Protein AF-A0A4R5A264-F1 (afdb_monomer_lite)

Structure (mmCIF, N/CA/C/O backbone):
data_AF-A0A4R5A264-F1
#
_entry.id   AF-A0A4R5A264-F1
#
loop_
_atom_site.group_PDB
_atom_site.id
_atom_site.type_symbol
_atom_site.label_atom_id
_atom_site.label_alt_id
_atom_site.label_comp_id
_atom_site.label_asym_id
_atom_site.label_entity_id
_atom_site.label_seq_id
_atom_site.pdbx_PDB_ins_code
_atom_site.Cartn_x
_atom_site.Cartn_y
_atom_site.Cartn_z
_atom_site.occupancy
_atom_site.B_iso_or_equiv
_atom_site.auth_seq_id
_atom_site.auth_comp_id
_atom_site.auth_asym_id
_atom_site.auth_atom_id
_atom_site.pdbx_PDB_model_num
ATOM 1 N N . MET A 1 1 ? 12.450 -51.273 -33.163 1.00 40.06 1 MET A N 1
ATOM 2 C CA . MET A 1 1 ? 13.375 -50.314 -32.529 1.00 40.06 1 MET A CA 1
ATOM 3 C C . MET A 1 1 ? 13.774 -49.325 -33.614 1.00 40.06 1 MET A C 1
ATOM 5 O O . MET A 1 1 ? 14.626 -49.646 -34.424 1.00 40.06 1 MET A O 1
ATOM 9 N N . THR A 1 2 ? 13.048 -48.215 -33.736 1.00 40.81 2 THR A N 1
ATOM 10 C CA . THR A 1 2 ? 13.236 -47.205 -34.793 1.00 40.81 2 THR A CA 1
ATOM 11 C C . THR A 1 2 ? 13.143 -45.834 -34.142 1.00 40.81 2 THR A C 1
ATOM 13 O O . THR A 1 2 ? 12.200 -45.564 -33.400 1.00 40.81 2 THR A O 1
ATOM 16 N N . GLU A 1 3 ? 14.194 -45.050 -34.353 1.00 51.19 3 GLU A N 1
ATOM 17 C CA . GLU A 1 3 ? 14.582 -43.845 -33.624 1.00 51.19 3 GLU A CA 1
ATOM 18 C C . GLU A 1 3 ? 13.516 -42.742 -33.622 1.00 51.19 3 GLU A C 1
ATOM 20 O O . GLU A 1 3 ? 12.856 -42.467 -34.626 1.00 51.19 3 GLU A O 1
ATOM 25 N N . GLY A 1 4 ? 13.386 -42.082 -32.468 1.00 53.06 4 GLY A N 1
ATOM 26 C CA . GLY A 1 4 ? 12.556 -40.901 -32.284 1.00 53.06 4 GLY A CA 1
ATOM 27 C C . GLY A 1 4 ? 13.057 -39.750 -33.150 1.00 53.06 4 GLY A C 1
ATOM 28 O O . GLY A 1 4 ? 14.142 -39.212 -32.940 1.00 53.06 4 GLY A O 1
ATOM 29 N N . ARG A 1 5 ? 12.247 -39.355 -34.132 1.00 52.69 5 ARG A N 1
ATOM 30 C CA . ARG A 1 5 ? 12.447 -38.134 -34.909 1.00 52.69 5 ARG A CA 1
ATOM 31 C C . ARG A 1 5 ? 12.268 -36.944 -33.964 1.00 52.69 5 ARG A C 1
ATOM 33 O O . ARG A 1 5 ? 11.139 -36.566 -33.676 1.00 52.69 5 ARG A O 1
ATOM 40 N N . SER A 1 6 ? 13.367 -36.354 -33.497 1.00 59.47 6 SER A N 1
ATOM 41 C CA . SER A 1 6 ? 13.333 -35.066 -32.799 1.00 59.47 6 SER A CA 1
ATOM 42 C C . SER A 1 6 ? 12.633 -34.034 -33.680 1.00 59.47 6 SER A C 1
ATOM 44 O O . SER A 1 6 ? 13.160 -33.636 -34.725 1.00 59.47 6 SER A O 1
ATOM 46 N N . GLU A 1 7 ? 11.435 -33.612 -33.274 1.00 61.28 7 GLU A N 1
ATOM 47 C CA . GLU A 1 7 ? 10.757 -32.456 -33.845 1.00 61.28 7 GLU A CA 1
ATOM 48 C C . GLU A 1 7 ? 11.680 -31.249 -33.685 1.00 61.28 7 GLU A C 1
ATOM 50 O O . GLU A 1 7 ? 11.947 -30.771 -32.581 1.00 61.28 7 GLU A O 1
ATOM 55 N N . ARG A 1 8 ? 12.249 -30.779 -34.799 1.00 63.00 8 ARG A N 1
ATOM 56 C CA . ARG A 1 8 ? 13.066 -29.568 -34.789 1.00 63.00 8 ARG A CA 1
ATOM 57 C C . ARG A 1 8 ? 12.155 -28.412 -34.401 1.00 63.00 8 ARG A C 1
ATOM 59 O O . ARG A 1 8 ? 11.286 -28.029 -35.181 1.00 63.00 8 ARG A O 1
ATOM 66 N N . HIS A 1 9 ? 12.378 -27.863 -33.210 1.00 57.75 9 HIS A N 1
ATOM 67 C CA . HIS A 1 9 ? 11.708 -26.657 -32.742 1.00 57.75 9 HIS A CA 1
ATOM 68 C C . HIS A 1 9 ? 11.855 -25.564 -33.808 1.00 57.75 9 HIS A C 1
ATOM 70 O O . HIS A 1 9 ? 12.969 -25.187 -34.189 1.00 57.75 9 HIS A O 1
ATOM 76 N N . ARG A 1 10 ? 10.728 -25.104 -34.356 1.00 69.31 10 ARG A N 1
ATOM 77 C CA . ARG A 1 10 ? 10.711 -24.095 -35.416 1.00 69.31 10 ARG A CA 1
ATOM 78 C C . ARG A 1 10 ? 11.166 -22.773 -34.806 1.00 69.31 10 ARG A C 1
ATOM 80 O O . ARG A 1 10 ? 10.533 -22.280 -33.879 1.00 69.31 10 ARG A O 1
ATOM 87 N N . ARG A 1 11 ? 12.264 -22.202 -35.307 1.00 67.88 11 ARG A N 1
ATOM 88 C CA . ARG A 1 11 ? 12.691 -20.868 -34.871 1.00 67.88 11 ARG A CA 1
ATOM 89 C C . ARG A 1 11 ? 11.711 -19.821 -35.419 1.00 67.88 11 ARG A C 1
ATOM 91 O O . ARG A 1 11 ? 11.410 -19.873 -36.617 1.00 67.88 11 ARG A O 1
ATOM 98 N N . PRO A 1 12 ? 11.203 -18.902 -34.581 1.00 78.06 12 PRO A N 1
ATOM 99 C CA . PRO A 1 12 ? 10.365 -17.811 -35.055 1.00 78.06 12 PRO A CA 1
ATOM 100 C C . PRO A 1 12 ? 11.155 -16.946 -36.046 1.00 78.06 12 PRO A C 1
ATOM 102 O O . PRO A 1 12 ? 12.334 -16.664 -35.836 1.00 78.06 12 PRO A O 1
ATOM 105 N N . HIS A 1 13 ? 10.509 -16.578 -37.151 1.00 75.69 13 HIS A N 1
ATOM 106 C CA . HIS A 1 13 ? 11.042 -15.673 -38.165 1.00 75.69 13 HIS A CA 1
ATOM 107 C C . HIS A 1 13 ? 10.228 -14.383 -38.128 1.00 75.69 13 HIS A C 1
ATOM 109 O O . HIS A 1 13 ? 8.998 -14.423 -38.111 1.00 75.69 13 HIS A O 1
ATOM 115 N N . LEU A 1 14 ? 10.921 -13.247 -38.089 1.00 66.56 14 LEU A N 1
ATOM 116 C CA . LEU A 1 14 ? 10.284 -11.938 -38.120 1.00 66.56 14 LEU A CA 1
ATOM 117 C C . LEU A 1 14 ? 9.686 -11.718 -39.517 1.00 66.56 14 LEU A C 1
ATOM 119 O O . LEU A 1 14 ? 10.391 -11.857 -40.520 1.00 66.56 14 LEU A O 1
ATOM 123 N N . ARG A 1 15 ? 8.386 -11.422 -39.593 1.00 73.44 15 ARG A N 1
ATOM 124 C CA . ARG A 1 15 ? 7.726 -11.090 -40.859 1.00 73.44 15 ARG A CA 1
ATOM 125 C C . ARG A 1 15 ? 8.078 -9.652 -41.269 1.00 73.44 15 ARG A C 1
ATOM 127 O O . ARG A 1 15 ? 7.961 -8.760 -40.434 1.00 73.44 15 ARG A O 1
ATOM 134 N N . PRO A 1 16 ? 8.480 -9.410 -42.529 1.00 72.75 16 PRO A N 1
ATOM 135 C CA . PRO A 1 16 ? 8.908 -8.089 -42.996 1.00 72.75 16 PRO A CA 1
ATOM 136 C C . PRO A 1 16 ? 7.762 -7.070 -43.103 1.00 72.75 16 PRO A C 1
ATOM 138 O O . PRO A 1 16 ? 8.021 -5.878 -43.200 1.00 72.75 16 PRO A O 1
ATOM 141 N N . ASP A 1 17 ? 6.510 -7.526 -43.089 1.00 78.62 17 ASP A N 1
ATOM 142 C CA . ASP A 1 17 ? 5.298 -6.705 -43.145 1.00 78.62 17 ASP A CA 1
ATOM 143 C C . ASP A 1 17 ? 4.663 -6.465 -41.766 1.00 78.62 17 ASP A C 1
ATOM 145 O O . ASP A 1 17 ? 3.516 -6.026 -41.682 1.00 78.62 17 ASP A O 1
ATOM 149 N N . MET A 1 18 ? 5.381 -6.767 -40.678 1.00 72.56 18 MET A N 1
ATOM 150 C CA . MET A 1 18 ? 4.868 -6.517 -39.336 1.00 72.56 18 MET A CA 1
ATOM 151 C C . MET A 1 18 ? 4.878 -5.006 -39.046 1.00 72.56 18 MET A C 1
ATOM 153 O O . MET A 1 18 ? 5.938 -4.388 -39.162 1.00 72.56 18 MET A O 1
ATOM 157 N N . PRO A 1 19 ? 3.738 -4.393 -38.672 1.00 76.69 19 PRO A N 1
ATOM 158 C CA . PRO A 1 19 ? 3.721 -3.005 -38.229 1.00 76.69 19 PRO A CA 1
ATOM 159 C C . PRO A 1 19 ? 4.608 -2.829 -36.994 1.00 76.69 19 PRO A C 1
ATOM 161 O O . PRO A 1 19 ? 4.686 -3.729 -36.153 1.00 76.69 19 PRO A O 1
ATOM 164 N N . ASP A 1 20 ? 5.248 -1.663 -36.887 1.00 73.56 20 ASP A N 1
ATOM 165 C CA . ASP A 1 20 ? 6.019 -1.270 -35.709 1.00 73.56 20 ASP A CA 1
ATOM 166 C C . ASP A 1 20 ? 5.048 -1.060 -34.540 1.00 73.56 20 ASP A C 1
ATOM 168 O O . ASP A 1 20 ? 4.430 -0.008 -34.369 1.00 73.56 20 ASP A O 1
ATOM 172 N N . LEU A 1 21 ? 4.797 -2.141 -33.807 1.00 74.25 21 LEU A N 1
ATOM 173 C CA . LEU A 1 21 ? 4.006 -2.118 -32.591 1.00 74.25 21 LEU A CA 1
ATOM 174 C C . LEU A 1 21 ? 4.910 -1.576 -31.491 1.00 74.25 21 LEU A C 1
ATOM 176 O O . LEU A 1 21 ? 5.897 -2.220 -31.138 1.00 74.25 21 LEU A O 1
ATOM 180 N N . LEU A 1 22 ? 4.546 -0.417 -30.935 1.00 75.56 22 LEU A N 1
ATOM 181 C CA . LEU A 1 22 ? 5.104 0.054 -29.670 1.00 75.56 22 LEU A CA 1
ATOM 182 C C . LEU A 1 22 ? 4.988 -1.081 -28.650 1.00 75.56 22 LEU A C 1
ATOM 184 O O . LEU A 1 22 ? 3.888 -1.471 -28.254 1.00 75.56 22 LEU A O 1
ATOM 188 N N . GLY A 1 23 ? 6.140 -1.652 -28.304 1.00 73.19 23 GLY A N 1
ATOM 189 C CA . GLY A 1 23 ? 6.238 -2.697 -27.304 1.00 73.19 23 GLY A CA 1
ATOM 190 C C . GLY A 1 23 ? 5.850 -2.169 -25.929 1.00 73.19 23 GLY A C 1
ATOM 191 O O . GLY A 1 23 ? 5.908 -0.970 -25.653 1.00 73.19 23 GLY A O 1
ATOM 192 N N . ASP A 1 24 ? 5.463 -3.092 -25.061 1.00 79.12 24 ASP A N 1
ATOM 193 C CA . ASP A 1 24 ? 5.317 -2.815 -23.638 1.00 79.12 24 ASP A CA 1
ATOM 194 C C . ASP A 1 24 ? 6.681 -2.358 -23.059 1.00 79.12 24 ASP A C 1
ATOM 196 O O . ASP A 1 24 ? 7.717 -2.821 -23.552 1.00 79.12 24 ASP A O 1
ATOM 200 N N . PRO A 1 25 ? 6.723 -1.462 -22.050 1.00 79.38 25 PRO A N 1
ATOM 201 C CA . PRO A 1 25 ? 7.956 -1.121 -21.346 1.00 79.38 25 PRO A CA 1
ATOM 202 C C . PRO A 1 25 ? 8.714 -2.373 -20.908 1.00 79.38 25 PRO A C 1
ATOM 204 O O . PRO A 1 25 ? 8.088 -3.366 -20.523 1.00 79.38 25 PRO A O 1
ATOM 207 N N . ASP A 1 26 ? 10.047 -2.301 -20.913 1.00 87.38 26 ASP A N 1
ATOM 208 C CA . ASP A 1 26 ? 10.889 -3.393 -20.429 1.00 87.38 26 ASP A CA 1
ATOM 209 C C . ASP A 1 26 ? 10.431 -3.804 -19.011 1.00 87.38 26 ASP A C 1
ATOM 211 O O . ASP A 1 26 ? 10.342 -2.953 -18.115 1.00 87.38 26 ASP A O 1
ATOM 215 N N . PRO A 1 27 ? 10.117 -5.092 -18.772 1.00 87.06 27 PRO A N 1
ATOM 216 C CA . PRO A 1 27 ? 9.799 -5.586 -17.439 1.00 87.06 27 PRO A CA 1
ATOM 217 C C . PRO A 1 27 ? 10.845 -5.202 -16.384 1.00 87.06 27 PRO A C 1
ATOM 219 O O . PRO A 1 27 ? 10.479 -4.928 -15.240 1.00 87.06 27 PRO A O 1
ATOM 222 N N . ALA A 1 28 ? 12.128 -5.130 -16.757 1.00 89.62 28 ALA A N 1
ATOM 223 C CA . ALA A 1 28 ? 13.196 -4.701 -15.862 1.00 89.62 28 ALA A CA 1
ATOM 224 C C . ALA A 1 28 ? 13.035 -3.234 -15.430 1.00 89.62 28 ALA A C 1
ATOM 226 O O . ALA A 1 28 ? 13.175 -2.928 -14.243 1.00 89.62 28 ALA A O 1
ATOM 227 N N . ASP A 1 29 ? 12.668 -2.347 -16.358 1.00 91.19 29 ASP A N 1
ATOM 228 C CA . ASP A 1 29 ? 12.422 -0.930 -16.070 1.00 91.19 29 ASP A CA 1
ATOM 229 C C . ASP A 1 29 ? 11.209 -0.756 -15.152 1.00 91.19 29 ASP A C 1
ATOM 231 O O . ASP A 1 29 ? 11.246 0.030 -14.201 1.00 91.19 29 ASP A O 1
ATOM 235 N N . ARG A 1 30 ? 10.147 -1.540 -15.376 1.00 90.31 30 ARG A N 1
ATOM 236 C CA . ARG A 1 30 ? 8.958 -1.552 -14.507 1.00 90.31 30 ARG A CA 1
ATOM 237 C C . ARG A 1 30 ? 9.303 -1.974 -13.085 1.00 90.31 30 ARG A C 1
ATOM 239 O O . ARG A 1 30 ? 8.910 -1.303 -12.130 1.00 90.31 30 ARG A O 1
ATOM 246 N N . THR A 1 31 ? 10.071 -3.052 -12.930 1.00 91.94 31 THR A N 1
ATOM 247 C CA . THR A 1 31 ? 10.546 -3.495 -11.615 1.00 91.94 31 THR A CA 1
ATOM 248 C C . THR A 1 31 ? 11.423 -2.425 -10.961 1.00 91.94 31 THR A C 1
ATOM 250 O O . THR A 1 31 ? 11.198 -2.077 -9.801 1.00 91.94 31 THR A O 1
ATOM 253 N N . ALA A 1 32 ? 12.376 -1.840 -11.690 1.00 93.94 32 ALA A N 1
ATOM 254 C CA . ALA A 1 32 ? 13.234 -0.783 -11.161 1.00 93.94 32 ALA A CA 1
ATOM 255 C C . ALA A 1 32 ? 12.421 0.431 -10.677 1.00 93.94 32 ALA A C 1
ATOM 257 O O . ALA A 1 32 ? 12.650 0.926 -9.570 1.00 93.94 32 ALA A O 1
ATOM 258 N N . ALA A 1 33 ? 11.423 0.862 -11.453 1.00 94.25 33 ALA A N 1
ATOM 259 C CA . ALA A 1 33 ? 10.520 1.946 -11.082 1.00 94.25 33 ALA A CA 1
ATOM 260 C C . ALA A 1 33 ? 9.695 1.613 -9.826 1.00 94.25 33 ALA A C 1
ATOM 262 O O . ALA A 1 33 ? 9.601 2.442 -8.915 1.00 94.25 33 ALA A O 1
ATOM 263 N N . ALA A 1 34 ? 9.148 0.399 -9.723 1.00 94.75 34 ALA A N 1
ATOM 264 C CA . ALA A 1 34 ? 8.401 -0.049 -8.547 1.00 94.75 34 ALA A CA 1
ATOM 265 C C . ALA A 1 34 ? 9.260 0.002 -7.272 1.00 94.75 34 ALA A C 1
ATOM 267 O O . ALA A 1 34 ? 8.846 0.549 -6.248 1.00 94.75 34 ALA A O 1
ATOM 268 N N . HIS A 1 35 ? 10.496 -0.496 -7.342 1.00 96.25 35 HIS A N 1
ATOM 269 C CA . HIS A 1 35 ? 11.424 -0.463 -6.214 1.00 96.25 35 HIS A CA 1
ATOM 270 C C . HIS A 1 35 ? 11.863 0.960 -5.850 1.00 96.25 35 HIS A C 1
ATOM 272 O O . HIS A 1 35 ? 11.871 1.311 -4.668 1.00 96.25 35 HIS A O 1
ATOM 278 N N . ALA A 1 36 ? 12.198 1.790 -6.842 1.00 96.75 36 ALA A N 1
ATOM 279 C CA . ALA A 1 36 ? 12.623 3.168 -6.615 1.00 96.75 36 ALA A CA 1
ATOM 280 C C . ALA A 1 36 ? 11.514 4.002 -5.957 1.00 96.75 36 ALA A C 1
ATOM 282 O O . ALA A 1 36 ? 11.757 4.717 -4.983 1.00 96.75 36 ALA A O 1
ATOM 283 N N . THR A 1 37 ? 10.280 3.870 -6.443 1.00 94.31 37 THR A N 1
ATOM 284 C CA . THR A 1 37 ? 9.120 4.592 -5.903 1.00 94.31 37 THR A CA 1
ATOM 285 C C . THR A 1 37 ? 8.756 4.123 -4.496 1.00 94.31 37 THR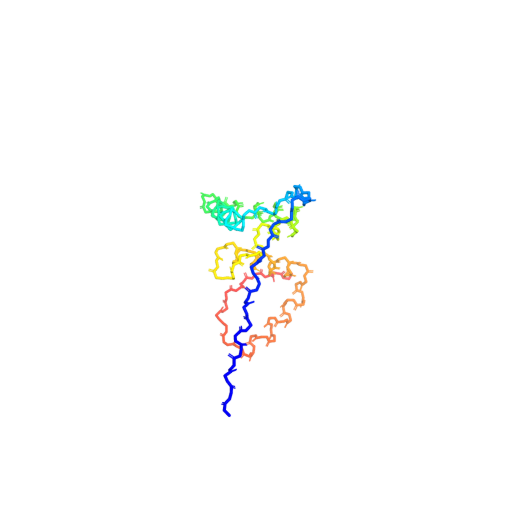 A C 1
ATOM 287 O O . THR A 1 37 ? 8.569 4.954 -3.608 1.00 94.31 37 THR A O 1
ATOM 290 N N . ALA A 1 38 ? 8.743 2.813 -4.242 1.00 94.81 38 ALA A N 1
ATOM 291 C CA . ALA A 1 38 ? 8.506 2.263 -2.909 1.00 94.81 38 ALA A CA 1
ATOM 292 C C . ALA A 1 38 ? 9.571 2.712 -1.893 1.00 94.81 38 ALA A C 1
ATOM 294 O O . ALA A 1 38 ? 9.244 3.095 -0.766 1.00 94.81 38 ALA A O 1
ATOM 295 N N . ALA A 1 39 ? 10.845 2.728 -2.297 1.00 96.44 39 ALA A N 1
ATOM 296 C CA . ALA A 1 39 ? 11.934 3.226 -1.464 1.00 96.44 39 ALA A CA 1
ATOM 297 C C . ALA A 1 39 ? 11.788 4.725 -1.166 1.00 96.44 39 ALA A C 1
ATOM 299 O O . ALA A 1 39 ? 11.970 5.132 -0.018 1.00 96.44 39 ALA A O 1
ATOM 300 N N . ALA A 1 40 ? 11.415 5.536 -2.161 1.00 94.81 40 ALA A N 1
ATOM 301 C CA . ALA A 1 40 ? 11.187 6.968 -1.986 1.00 94.81 40 ALA A CA 1
ATOM 302 C C . ALA A 1 40 ? 10.033 7.256 -1.013 1.00 94.81 40 ALA A C 1
ATOM 304 O O . ALA A 1 40 ? 10.186 8.078 -0.110 1.00 94.81 40 ALA A O 1
ATOM 305 N N . VAL A 1 41 ? 8.913 6.534 -1.140 1.00 92.50 41 VAL A N 1
ATOM 306 C CA . VAL A 1 41 ? 7.763 6.626 -0.222 1.00 92.50 41 VAL A CA 1
ATOM 307 C C . VAL A 1 41 ? 8.178 6.277 1.205 1.00 92.50 41 VAL A C 1
ATOM 309 O O . VAL A 1 41 ? 7.917 7.042 2.135 1.00 92.50 41 VAL A O 1
ATOM 312 N N . LEU A 1 42 ? 8.865 5.147 1.387 1.00 94.19 42 LEU A N 1
ATOM 313 C CA . LEU A 1 42 ? 9.316 4.711 2.705 1.00 94.19 42 LEU A CA 1
ATOM 314 C C . LEU A 1 42 ? 10.325 5.693 3.310 1.00 94.19 42 LEU A C 1
ATOM 316 O O . LEU A 1 42 ? 10.281 5.975 4.507 1.00 94.19 42 LEU A O 1
ATOM 320 N N . GLN A 1 43 ? 11.227 6.234 2.493 1.00 95.75 43 GLN A N 1
ATOM 321 C CA . GLN A 1 43 ? 12.190 7.223 2.948 1.00 95.75 43 GLN A CA 1
ATOM 322 C C . GLN A 1 43 ? 11.500 8.519 3.376 1.00 95.75 43 GLN A C 1
ATOM 324 O O . GLN A 1 43 ? 11.776 9.005 4.469 1.00 95.75 43 GLN A O 1
ATOM 329 N N . ALA A 1 44 ? 10.564 9.034 2.577 1.00 92.75 44 ALA A N 1
ATOM 330 C CA . ALA A 1 44 ? 9.783 10.219 2.920 1.00 92.75 44 ALA A CA 1
ATOM 331 C C . ALA A 1 44 ? 9.000 10.026 4.229 1.00 92.75 44 ALA A C 1
ATOM 333 O O . ALA A 1 44 ? 8.999 10.905 5.090 1.00 92.75 44 ALA A O 1
ATOM 334 N N . ALA A 1 45 ? 8.395 8.851 4.417 1.00 93.19 45 ALA A N 1
ATOM 335 C CA . ALA A 1 45 ? 7.685 8.499 5.641 1.00 93.19 45 ALA A CA 1
ATOM 336 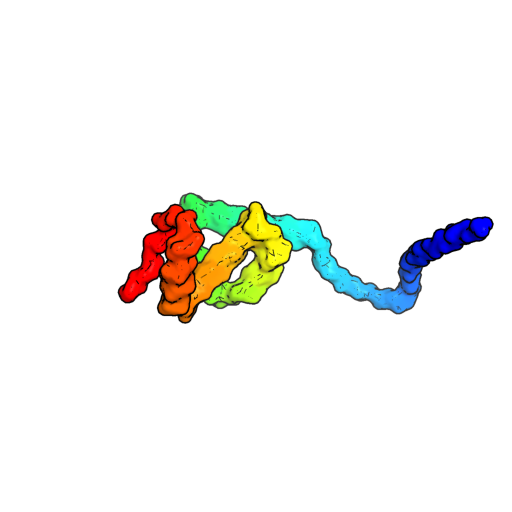C C . ALA A 1 45 ? 8.590 8.463 6.888 1.00 93.19 45 ALA A C 1
ATOM 338 O O . ALA A 1 45 ? 8.116 8.772 7.979 1.00 93.19 45 ALA A O 1
ATOM 339 N N . ARG A 1 46 ? 9.870 8.091 6.740 1.00 92.94 46 ARG A N 1
ATOM 340 C CA . ARG A 1 46 ? 10.843 8.029 7.846 1.00 92.94 46 ARG A CA 1
ATOM 341 C C . ARG A 1 46 ? 11.478 9.370 8.188 1.00 92.94 46 ARG A C 1
ATOM 343 O O . ARG A 1 46 ? 11.849 9.563 9.340 1.00 92.94 46 ARG A O 1
ATOM 350 N N . SER A 1 47 ? 11.647 10.251 7.207 1.00 94.75 47 SER A N 1
ATOM 351 C CA . SER A 1 47 ? 12.350 11.519 7.414 1.00 94.75 47 SER A CA 1
ATOM 352 C C . SER A 1 47 ? 11.584 12.474 8.328 1.00 94.75 47 SER A C 1
ATOM 354 O O . SER A 1 47 ? 12.205 13.145 9.140 1.00 94.75 47 SER A O 1
ATOM 356 N N . GLU A 1 48 ? 10.253 12.528 8.219 1.00 91.94 48 GLU A N 1
ATOM 357 C CA . GLU A 1 48 ? 9.447 13.543 8.907 1.00 91.94 48 GLU A CA 1
ATOM 358 C C . GLU A 1 48 ? 8.189 12.942 9.558 1.00 91.94 48 GLU A C 1
ATOM 360 O O . GLU A 1 48 ? 7.354 12.347 8.855 1.00 91.94 48 GLU A O 1
ATOM 365 N N . PRO A 1 49 ? 7.987 13.135 10.878 1.00 91.75 49 PRO A N 1
ATOM 366 C CA . PRO A 1 49 ? 6.764 12.732 11.562 1.00 91.75 49 PRO A CA 1
ATOM 367 C C . PRO A 1 49 ? 5.512 13.308 10.886 1.00 91.75 49 PRO A C 1
ATOM 369 O O . PRO A 1 49 ? 5.459 14.475 10.504 1.00 91.75 49 PRO A O 1
ATOM 372 N N . GLY A 1 50 ? 4.473 12.486 10.735 1.00 91.31 50 GLY A N 1
ATOM 373 C CA . GLY A 1 50 ? 3.219 12.901 10.097 1.00 91.31 50 GLY A CA 1
ATOM 374 C C . GLY A 1 50 ? 3.214 12.837 8.564 1.00 91.31 50 GLY A C 1
ATOM 375 O O . GLY A 1 50 ? 2.155 13.025 7.964 1.00 91.31 50 GLY A O 1
ATOM 376 N N . THR A 1 51 ? 4.331 12.492 7.915 1.00 94.94 51 THR A N 1
ATOM 377 C CA . THR A 1 51 ? 4.357 12.264 6.459 1.00 94.94 51 THR A CA 1
ATOM 378 C C . THR A 1 51 ? 3.616 10.991 6.063 1.00 94.94 51 THR A C 1
ATOM 380 O O . THR A 1 51 ? 2.861 11.009 5.095 1.00 94.94 51 THR A O 1
ATOM 383 N N . ALA A 1 52 ? 3.749 9.906 6.833 1.00 92.00 52 ALA A N 1
ATOM 384 C CA . ALA A 1 52 ? 3.070 8.646 6.519 1.00 92.00 52 ALA A CA 1
ATOM 385 C C . ALA A 1 52 ? 1.530 8.786 6.435 1.00 92.00 52 ALA A C 1
ATOM 387 O O . ALA A 1 52 ? 0.975 8.396 5.408 1.00 92.00 52 ALA A O 1
ATOM 388 N N . PRO A 1 53 ? 0.825 9.407 7.408 1.00 92.62 53 PRO A N 1
ATOM 389 C CA . PRO A 1 53 ? -0.611 9.671 7.279 1.00 92.62 53 PRO A CA 1
ATOM 390 C C . PRO A 1 53 ? -0.983 10.487 6.036 1.00 92.62 53 PRO A C 1
ATOM 392 O O . PRO A 1 53 ? -1.966 10.170 5.378 1.00 92.62 53 PRO A O 1
ATOM 395 N N . ARG A 1 54 ? -0.187 11.506 5.680 1.00 93.75 54 ARG A N 1
ATOM 396 C CA . ARG A 1 54 ? -0.430 12.345 4.492 1.00 93.75 54 ARG A CA 1
AT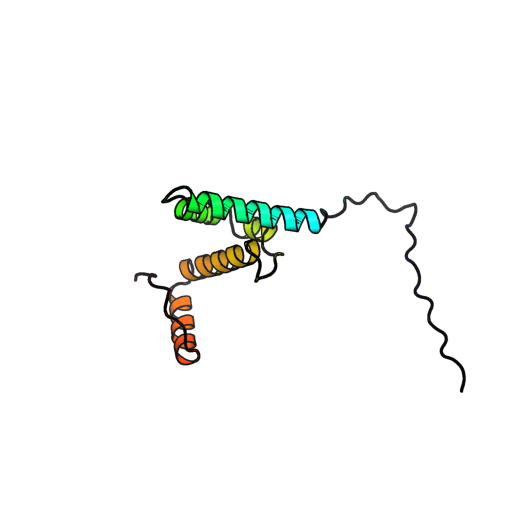OM 397 C C . ARG A 1 54 ? -0.243 11.575 3.185 1.00 93.75 54 ARG A C 1
ATOM 399 O O . ARG A 1 54 ? -1.004 11.782 2.248 1.00 93.75 54 ARG A O 1
ATOM 406 N N . LEU A 1 55 ? 0.755 10.693 3.118 1.00 92.12 55 LEU A N 1
ATOM 407 C CA . LEU A 1 55 ? 0.984 9.824 1.960 1.00 92.12 55 LEU A CA 1
ATOM 408 C C . LEU A 1 55 ? -0.146 8.806 1.793 1.00 92.12 55 LEU A C 1
ATOM 410 O O . LEU A 1 55 ? -0.585 8.573 0.673 1.00 92.12 55 LEU A O 1
ATOM 414 N N . LEU A 1 56 ? -0.638 8.232 2.893 1.00 91.25 56 LEU A N 1
ATOM 415 C CA . LEU A 1 56 ? -1.778 7.313 2.865 1.00 91.25 56 LEU A CA 1
ATOM 416 C C . LEU A 1 56 ? -3.062 8.016 2.423 1.00 91.25 56 LEU A C 1
ATOM 418 O O . LEU A 1 56 ? -3.777 7.498 1.577 1.00 91.25 56 LEU A O 1
ATOM 422 N N . ASP A 1 57 ? -3.316 9.213 2.942 1.00 91.38 57 ASP A N 1
ATOM 423 C CA . ASP A 1 57 ? -4.440 10.058 2.538 1.00 91.38 57 ASP A CA 1
ATOM 424 C C . ASP A 1 57 ? -4.341 10.491 1.060 1.00 91.38 57 ASP A C 1
ATOM 426 O O . ASP A 1 57 ? -5.338 10.528 0.339 1.00 91.38 57 ASP A O 1
ATOM 430 N N . LEU A 1 58 ? -3.127 10.753 0.562 1.00 90.00 58 LEU A N 1
ATOM 431 C CA . LEU A 1 58 ? -2.896 10.966 -0.865 1.00 90.00 58 LEU A CA 1
ATOM 432 C C . LEU A 1 58 ? -3.190 9.704 -1.681 1.00 90.00 58 LEU A C 1
ATOM 434 O O . LEU A 1 58 ? -3.887 9.804 -2.685 1.00 90.00 58 LEU A O 1
ATOM 438 N N . ALA A 1 59 ? -2.700 8.539 -1.259 1.00 87.62 59 ALA A N 1
ATOM 439 C CA . ALA A 1 59 ? -2.961 7.273 -1.941 1.00 87.62 59 ALA A CA 1
ATOM 440 C C . ALA A 1 59 ? -4.465 6.949 -1.977 1.00 87.62 59 ALA A C 1
ATOM 442 O O . ALA A 1 59 ? -4.984 6.566 -3.021 1.00 87.62 59 ALA A O 1
ATOM 443 N N . ASP A 1 60 ? -5.180 7.199 -0.875 1.00 87.56 60 ASP A N 1
ATOM 444 C CA . ASP A 1 60 ? -6.633 7.025 -0.777 1.00 87.56 60 ASP A CA 1
ATOM 445 C C . ASP A 1 60 ? -7.406 7.934 -1.752 1.00 87.56 60 ASP A C 1
ATOM 447 O O . ASP A 1 60 ? -8.482 7.552 -2.211 1.00 87.56 60 ASP A O 1
ATOM 451 N N . ARG A 1 61 ? -6.859 9.108 -2.108 1.00 88.44 61 ARG A N 1
ATOM 452 C CA . ARG A 1 61 ? -7.424 9.993 -3.143 1.00 88.44 61 ARG A CA 1
ATOM 453 C C . ARG A 1 61 ? -7.025 9.626 -4.565 1.00 88.44 61 ARG A C 1
ATOM 455 O O . ARG A 1 61 ? -7.841 9.799 -5.462 1.00 88.44 61 ARG A O 1
ATOM 462 N N . VAL A 1 62 ? -5.768 9.234 -4.771 1.00 82.44 62 VAL A N 1
ATOM 463 C CA . VAL A 1 62 ? -5.238 8.897 -6.100 1.00 82.44 62 VAL A CA 1
ATOM 464 C C . VAL A 1 62 ? -5.924 7.642 -6.622 1.00 82.44 62 VAL A C 1
ATOM 466 O O . VAL A 1 62 ? -6.329 7.646 -7.772 1.00 82.44 62 VAL A O 1
ATOM 469 N N . GLY A 1 63 ? -6.150 6.650 -5.757 1.00 80.00 63 GLY A N 1
ATOM 470 C CA . GLY A 1 63 ? -6.869 5.434 -6.108 1.00 80.00 63 GLY A CA 1
ATOM 471 C C . GLY A 1 63 ? -6.008 4.179 -6.012 1.00 80.00 63 GLY A C 1
ATOM 472 O O . GLY A 1 63 ? -4.778 4.209 -5.930 1.00 80.00 63 GLY A O 1
ATOM 473 N N . LEU A 1 64 ? -6.696 3.036 -5.978 1.00 82.12 64 LEU A N 1
ATOM 474 C CA . LEU A 1 64 ? -6.064 1.719 -5.963 1.00 82.12 64 LEU A CA 1
ATOM 475 C C . LEU A 1 64 ? -5.477 1.351 -7.326 1.00 82.12 64 LEU A C 1
ATOM 477 O O . LEU A 1 64 ? -4.506 0.605 -7.354 1.00 82.12 64 LEU A O 1
ATOM 481 N N . ASP A 1 65 ? -6.039 1.851 -8.425 1.00 85.38 65 ASP A N 1
ATOM 482 C CA . ASP A 1 65 ? -5.685 1.424 -9.780 1.00 85.38 65 ASP A CA 1
ATOM 483 C C . ASP A 1 65 ? -4.292 1.923 -10.190 1.00 85.38 65 ASP A C 1
ATOM 485 O O . ASP A 1 65 ? -3.489 1.171 -10.740 1.00 85.38 65 ASP A O 1
ATOM 489 N N . GLU A 1 66 ? -3.952 3.155 -9.829 1.00 84.31 66 GLU A N 1
ATOM 490 C CA . GLU A 1 66 ? -2.657 3.782 -10.086 1.00 84.31 66 GLU A CA 1
ATOM 491 C C . GLU A 1 66 ? -1.548 3.116 -9.264 1.00 84.31 66 GLU A C 1
ATOM 493 O O . GLU A 1 66 ? -0.470 2.803 -9.772 1.00 84.31 66 GLU A O 1
ATOM 498 N N . MET A 1 67 ? -1.827 2.853 -7.984 1.00 82.19 67 MET A N 1
ATOM 499 C CA . MET A 1 67 ? -0.912 2.130 -7.098 1.00 82.19 67 MET A CA 1
ATOM 500 C C . MET A 1 67 ? -0.753 0.671 -7.538 1.00 82.19 67 MET A C 1
ATOM 502 O O . MET A 1 67 ? 0.346 0.114 -7.464 1.00 82.19 67 MET A O 1
ATOM 506 N N . ALA A 1 68 ? -1.835 0.060 -8.028 1.00 84.69 68 ALA A N 1
ATOM 507 C CA . ALA A 1 68 ? -1.809 -1.280 -8.585 1.00 84.69 68 ALA A CA 1
ATOM 508 C C . ALA A 1 68 ? -0.912 -1.319 -9.821 1.00 84.69 68 ALA A C 1
ATOM 510 O O . ALA A 1 68 ? -0.058 -2.194 -9.901 1.00 84.69 68 ALA A O 1
ATOM 511 N N . GLU A 1 69 ? -1.043 -0.375 -10.751 1.00 86.31 69 GLU A N 1
ATOM 512 C CA . GLU A 1 69 ? -0.205 -0.352 -11.953 1.00 86.31 69 GLU A CA 1
ATOM 513 C C . GLU A 1 69 ? 1.287 -0.279 -11.616 1.00 86.31 69 GLU A C 1
ATOM 515 O O . GLU A 1 69 ? 2.108 -0.930 -12.260 1.00 86.31 69 GLU A O 1
ATOM 520 N N . LEU A 1 70 ? 1.630 0.433 -10.545 1.00 86.25 70 LEU A N 1
ATOM 521 C CA . LEU A 1 70 ? 3.011 0.590 -10.124 1.00 86.25 70 LEU A CA 1
ATOM 522 C C . LEU A 1 70 ? 3.557 -0.623 -9.353 1.00 86.25 70 LEU A C 1
ATOM 524 O O . LEU A 1 70 ? 4.700 -1.016 -9.577 1.00 86.25 70 LEU A O 1
ATOM 528 N N . TRP A 1 71 ? 2.787 -1.210 -8.427 1.00 92.19 71 TRP A N 1
ATOM 529 C CA . TRP A 1 71 ? 3.321 -2.184 -7.458 1.00 92.19 71 TRP A CA 1
ATOM 530 C C . TRP A 1 71 ? 2.723 -3.594 -7.538 1.00 92.19 71 TRP A C 1
ATOM 532 O O . TRP A 1 71 ? 3.368 -4.524 -7.048 1.00 92.19 71 TRP A O 1
ATOM 542 N N . ARG A 1 72 ? 1.565 -3.812 -8.185 1.00 88.06 72 ARG A N 1
ATOM 543 C CA . ARG A 1 72 ? 0.862 -5.119 -8.178 1.00 88.06 72 ARG A CA 1
ATOM 544 C C . ARG A 1 72 ? 1.682 -6.277 -8.741 1.00 88.06 72 ARG A C 1
ATOM 546 O O . ARG A 1 72 ? 1.449 -7.419 -8.368 1.00 88.06 72 ARG A O 1
ATOM 553 N N . GLY A 1 73 ? 2.597 -5.982 -9.667 1.00 89.62 73 GLY A N 1
ATOM 554 C CA . GLY A 1 73 ? 3.451 -6.978 -10.318 1.00 89.62 73 GLY A CA 1
ATOM 555 C C . GLY A 1 73 ? 4.675 -7.378 -9.493 1.00 89.62 73 GLY A C 1
ATOM 556 O O . GLY A 1 73 ? 5.429 -8.251 -9.912 1.00 89.62 73 GLY A O 1
ATOM 557 N N . SER A 1 74 ? 4.900 -6.740 -8.343 1.00 93.00 74 SER A N 1
ATOM 558 C CA . SER A 1 74 ? 6.061 -7.018 -7.501 1.00 93.00 74 SER A CA 1
ATOM 559 C C . SER A 1 74 ? 5.844 -8.268 -6.647 1.00 93.00 74 SER A C 1
ATOM 561 O O . SER A 1 74 ? 4.739 -8.509 -6.163 1.00 93.00 74 SER A O 1
ATOM 563 N N . GLY A 1 75 ? 6.911 -9.039 -6.410 1.00 91.06 75 GLY A N 1
ATOM 564 C CA . GLY A 1 75 ? 6.864 -10.200 -5.515 1.00 91.06 75 GLY A CA 1
ATOM 565 C C . GLY A 1 75 ? 6.404 -9.819 -4.105 1.00 91.06 75 GLY A C 1
ATOM 566 O O . GLY A 1 75 ? 6.730 -8.739 -3.609 1.00 91.06 75 GLY A O 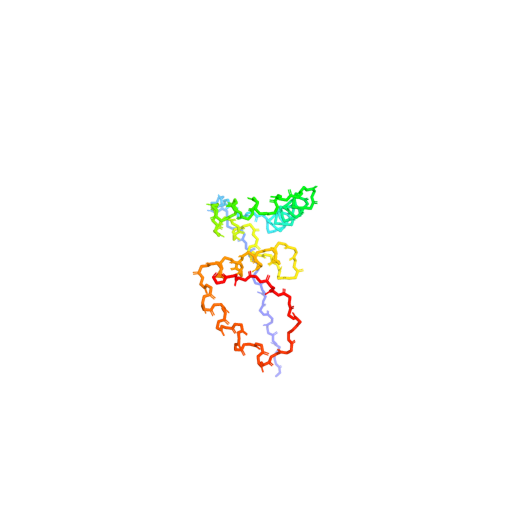1
ATOM 567 N N . SER A 1 76 ? 5.646 -10.691 -3.441 1.00 89.06 76 SER A N 1
ATOM 568 C CA . SER A 1 76 ? 5.097 -10.425 -2.101 1.00 89.06 76 SER A CA 1
ATOM 569 C C . SER A 1 76 ? 6.170 -10.2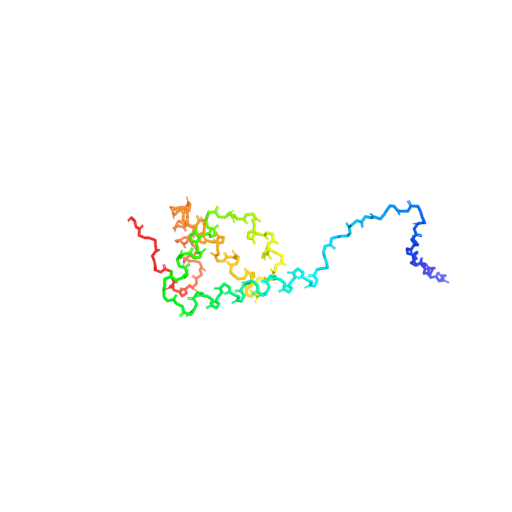31 -1.024 1.00 89.06 76 SER A C 1
ATOM 571 O O . SER A 1 76 ? 5.910 -9.596 -0.009 1.00 89.06 76 SER A O 1
ATOM 573 N N . ASP A 1 77 ? 7.368 -10.764 -1.247 1.00 91.31 77 ASP A N 1
ATOM 574 C CA . ASP A 1 77 ? 8.560 -10.648 -0.401 1.00 91.31 77 ASP A CA 1
ATOM 575 C C . ASP A 1 77 ? 9.408 -9.398 -0.703 1.00 91.31 77 ASP A C 1
ATOM 577 O O . ASP A 1 77 ? 10.410 -9.133 -0.039 1.00 91.31 77 ASP A O 1
ATOM 581 N N . THR A 1 78 ? 9.004 -8.597 -1.689 1.00 95.69 78 THR A N 1
ATOM 582 C CA . THR A 1 78 ? 9.664 -7.337 -2.037 1.00 95.69 78 THR A CA 1
ATOM 583 C C . THR A 1 78 ? 9.050 -6.164 -1.276 1.00 95.69 78 THR A C 1
ATOM 585 O O . THR A 1 78 ? 7.893 -6.202 -0.850 1.00 95.69 78 THR A O 1
ATOM 588 N N . LEU A 1 79 ? 9.804 -5.068 -1.152 1.00 95.88 79 LEU A N 1
ATOM 589 C CA . LEU A 1 79 ? 9.297 -3.822 -0.574 1.00 95.88 79 LEU A CA 1
ATOM 590 C C . LEU A 1 79 ? 8.010 -3.306 -1.264 1.00 95.88 79 LEU A C 1
ATOM 592 O O . LEU A 1 79 ? 7.025 -3.114 -0.550 1.00 95.88 79 LEU A O 1
ATOM 596 N N . PRO A 1 80 ? 7.961 -3.088 -2.597 1.00 95.44 80 PRO A N 1
ATOM 597 C CA . PRO A 1 80 ? 6.735 -2.634 -3.263 1.00 95.44 80 PRO A CA 1
ATOM 598 C C . PRO A 1 80 ? 5.560 -3.605 -3.075 1.00 95.44 80 PRO A C 1
ATOM 600 O O . PRO A 1 80 ? 4.452 -3.159 -2.779 1.00 95.44 80 PRO A O 1
ATOM 603 N N . GLY A 1 81 ? 5.793 -4.921 -3.153 1.00 94.06 81 GLY A N 1
ATOM 604 C CA . GLY A 1 81 ? 4.736 -5.920 -2.952 1.00 94.06 81 GLY A CA 1
ATOM 605 C C . GLY A 1 81 ? 4.198 -5.946 -1.517 1.00 94.06 81 GLY A C 1
ATOM 606 O O . GLY A 1 81 ? 2.986 -6.049 -1.302 1.00 94.06 81 GLY A O 1
ATOM 607 N N . THR A 1 82 ? 5.076 -5.768 -0.529 1.00 94.81 82 THR A N 1
ATOM 608 C CA . THR A 1 82 ? 4.686 -5.641 0.881 1.00 94.81 82 THR A CA 1
ATOM 609 C C . THR A 1 82 ? 3.860 -4.376 1.107 1.00 94.81 82 THR A C 1
ATOM 611 O O . THR A 1 82 ? 2.788 -4.444 1.705 1.00 94.81 82 THR A O 1
ATOM 614 N N . LEU A 1 83 ? 4.314 -3.222 0.602 1.00 93.00 83 LEU A N 1
ATOM 615 C CA . LEU A 1 83 ? 3.585 -1.958 0.745 1.00 93.00 83 LEU A CA 1
ATOM 616 C C . LEU A 1 83 ? 2.210 -2.014 0.073 1.00 93.00 83 LEU A C 1
ATOM 618 O O . LEU A 1 83 ? 1.229 -1.563 0.660 1.00 93.00 83 LEU A O 1
ATOM 622 N N . TRP A 1 84 ? 2.123 -2.614 -1.116 1.00 93.69 84 TRP A N 1
ATOM 623 C CA . TRP A 1 84 ? 0.858 -2.842 -1.810 1.00 93.69 84 TRP A CA 1
ATOM 624 C C . TRP A 1 84 ? -0.100 -3.719 -0.997 1.00 93.69 84 TRP A C 1
ATOM 626 O O . TRP A 1 84 ? -1.256 -3.351 -0.789 1.00 93.69 84 TRP A O 1
ATOM 636 N N . SER A 1 85 ? 0.390 -4.845 -0.475 1.00 93.00 85 SER A N 1
ATOM 637 C CA . SER A 1 85 ? -0.415 -5.771 0.330 1.00 93.00 85 SER A CA 1
ATOM 638 C C . SER A 1 85 ? -0.931 -5.112 1.613 1.00 93.00 85 SER A C 1
ATOM 640 O O . SER A 1 85 ? -2.100 -5.266 1.966 1.00 93.00 85 SER A O 1
ATOM 642 N N . LEU A 1 86 ? -0.086 -4.323 2.288 1.00 92.19 86 LEU A N 1
ATOM 643 C CA . LEU A 1 86 ? -0.471 -3.553 3.472 1.00 92.19 86 LEU A CA 1
ATOM 644 C C . LEU A 1 86 ? -1.499 -2.470 3.142 1.00 92.19 86 LEU A C 1
ATOM 646 O O . LEU A 1 86 ? -2.454 -2.289 3.899 1.00 92.19 86 LEU A O 1
ATOM 650 N N . TYR A 1 87 ? -1.328 -1.768 2.020 1.00 91.50 87 TYR A N 1
ATOM 651 C CA . TYR A 1 87 ? -2.284 -0.766 1.564 1.00 91.50 87 TYR A CA 1
ATOM 652 C C . TYR A 1 87 ? -3.648 -1.398 1.280 1.00 91.50 87 TYR A C 1
ATOM 654 O O . TYR A 1 87 ? -4.648 -0.950 1.833 1.00 91.50 87 TYR A O 1
ATOM 662 N N . LEU A 1 88 ? -3.686 -2.496 0.522 1.00 91.81 88 LEU A N 1
ATOM 663 C CA . LEU A 1 88 ? -4.911 -3.247 0.250 1.00 91.81 88 LEU A CA 1
ATOM 664 C C . LEU A 1 88 ? -5.614 -3.698 1.529 1.00 91.81 88 LEU A C 1
ATOM 666 O O . LEU A 1 88 ? -6.822 -3.489 1.672 1.00 91.81 88 LEU A O 1
ATOM 670 N N . LEU A 1 89 ? -4.862 -4.290 2.461 1.00 92.00 89 LEU A N 1
ATOM 671 C CA . LEU A 1 89 ? -5.395 -4.735 3.743 1.00 92.00 89 LEU A CA 1
ATOM 672 C C . LEU A 1 89 ? -5.987 -3.555 4.520 1.00 92.00 89 LEU A C 1
ATOM 674 O O . LEU A 1 89 ? -7.139 -3.619 4.945 1.00 92.00 89 LEU A O 1
ATOM 678 N N . ARG A 1 90 ? -5.241 -2.452 4.643 1.00 91.25 90 ARG A N 1
ATOM 679 C CA . ARG A 1 90 ? -5.704 -1.221 5.294 1.00 91.25 90 ARG A CA 1
ATOM 680 C C . ARG A 1 90 ? -6.979 -0.689 4.639 1.00 91.25 90 ARG A C 1
ATOM 682 O O . ARG A 1 90 ? -7.941 -0.376 5.338 1.00 91.25 90 ARG A O 1
ATOM 689 N N . SER A 1 91 ? -7.005 -0.580 3.314 1.00 90.44 91 SER A N 1
ATOM 690 C CA . SER A 1 91 ? -8.155 -0.066 2.573 1.00 90.44 91 SER A CA 1
ATOM 691 C C . SER A 1 91 ? -9.384 -0.962 2.743 1.00 90.44 91 SER A C 1
ATOM 693 O O . SER A 1 91 ? -10.499 -0.458 2.873 1.00 90.44 91 SER A O 1
ATOM 695 N N . TRP A 1 92 ? -9.209 -2.286 2.774 1.00 92.19 92 TRP A N 1
ATOM 696 C CA . TRP A 1 92 ? -10.303 -3.216 3.050 1.00 92.19 92 TRP A CA 1
ATOM 697 C C . TRP A 1 92 ? -10.826 -3.081 4.484 1.00 92.19 92 TRP A C 1
ATOM 699 O O . TRP A 1 92 ? -12.040 -2.964 4.656 1.00 92.19 92 TRP A O 1
ATOM 709 N N . VAL A 1 93 ? -9.935 -3.017 5.482 1.00 93.31 93 VAL A N 1
ATOM 710 C CA . VAL A 1 93 ? -10.293 -2.819 6.897 1.00 93.31 93 VAL A CA 1
ATOM 711 C C . VAL A 1 93 ? -11.052 -1.506 7.093 1.00 93.31 93 VAL A C 1
ATOM 713 O O . VAL A 1 93 ? -12.102 -1.503 7.728 1.00 93.31 93 VAL A O 1
ATOM 716 N N . HIS A 1 94 ? -10.580 -0.400 6.509 1.00 90.06 94 HIS A N 1
ATOM 717 C CA . HIS A 1 94 ? -11.260 0.893 6.627 1.00 90.06 94 HIS A CA 1
ATOM 718 C C . HIS A 1 94 ? -12.648 0.902 5.977 1.00 90.06 94 HIS A C 1
ATOM 720 O O . HIS A 1 94 ? -13.554 1.543 6.501 1.00 90.06 94 HIS A O 1
ATOM 726 N N . ARG A 1 95 ? -12.839 0.188 4.860 1.00 91.44 95 ARG A N 1
ATOM 727 C CA . ARG A 1 95 ? -14.142 0.115 4.178 1.00 91.44 95 ARG A CA 1
ATOM 728 C C . ARG A 1 95 ? -15.110 -0.889 4.807 1.00 91.44 95 ARG A C 1
ATOM 730 O O . ARG A 1 95 ? -16.314 -0.686 4.724 1.00 91.44 95 ARG A O 1
ATOM 737 N N . ASN A 1 96 ? -14.607 -1.970 5.406 1.00 94.25 96 ASN A N 1
ATOM 738 C CA . ASN A 1 96 ? -15.410 -3.113 5.861 1.00 94.25 96 ASN A CA 1
ATOM 739 C C . ASN A 1 96 ? -15.047 -3.541 7.291 1.00 94.25 96 ASN A C 1
ATOM 741 O O . ASN A 1 96 ? -14.893 -4.730 7.567 1.00 94.25 96 ASN A O 1
ATOM 745 N N . GLY A 1 97 ? -14.910 -2.585 8.213 1.00 92.38 97 GLY A N 1
ATOM 746 C CA . GLY A 1 97 ? -14.371 -2.835 9.557 1.00 92.38 97 GLY A CA 1
ATOM 747 C C . GLY A 1 97 ? -15.071 -3.958 10.332 1.00 92.38 97 GLY A C 1
ATOM 748 O O . GLY A 1 97 ? -14.405 -4.802 10.927 1.00 92.38 97 GLY A O 1
ATOM 749 N N . ALA A 1 98 ? -16.405 -4.035 10.269 1.00 93.31 98 ALA A N 1
ATOM 750 C CA . ALA A 1 98 ? -17.168 -5.088 10.946 1.00 93.31 98 ALA A CA 1
ATOM 751 C C . ALA A 1 98 ? -16.902 -6.492 10.368 1.00 93.31 98 ALA A C 1
ATOM 753 O O . ALA A 1 98 ? -16.850 -7.473 11.110 1.00 93.31 98 ALA A O 1
ATOM 754 N N . GLU A 1 99 ? -16.723 -6.596 9.049 1.00 93.94 99 GLU A N 1
ATOM 755 C CA . GLU A 1 99 ? -16.341 -7.850 8.391 1.00 93.94 99 GLU A CA 1
ATOM 756 C C . GLU A 1 99 ? -14.911 -8.234 8.765 1.00 93.94 99 GLU A C 1
ATOM 758 O O . GLU A 1 99 ? -14.654 -9.371 9.156 1.00 93.94 99 GLU A O 1
ATOM 763 N N . ALA A 1 100 ? -13.996 -7.263 8.720 1.00 93.38 100 ALA A N 1
ATOM 764 C CA . ALA A 1 100 ? -12.598 -7.461 9.062 1.00 93.38 100 ALA A CA 1
ATOM 765 C C . ALA A 1 100 ? -12.409 -7.963 10.495 1.00 93.38 100 ALA A C 1
ATOM 767 O O . ALA A 1 100 ? -11.699 -8.946 10.712 1.00 93.38 100 ALA A O 1
ATOM 768 N N . ALA A 1 101 ? -13.108 -7.356 11.457 1.00 89.88 101 ALA A N 1
ATOM 769 C CA . ALA A 1 101 ? -13.101 -7.798 12.847 1.00 89.88 101 ALA A CA 1
ATOM 770 C C . ALA A 1 101 ? -13.620 -9.237 12.996 1.00 89.88 101 ALA A C 1
ATOM 772 O O . ALA A 1 101 ? -13.056 -10.027 13.753 1.00 89.88 101 ALA A O 1
ATOM 773 N N . ARG A 1 102 ? -14.667 -9.609 12.245 1.00 92.00 102 ARG A N 1
ATOM 774 C CA . ARG A 1 102 ? -15.219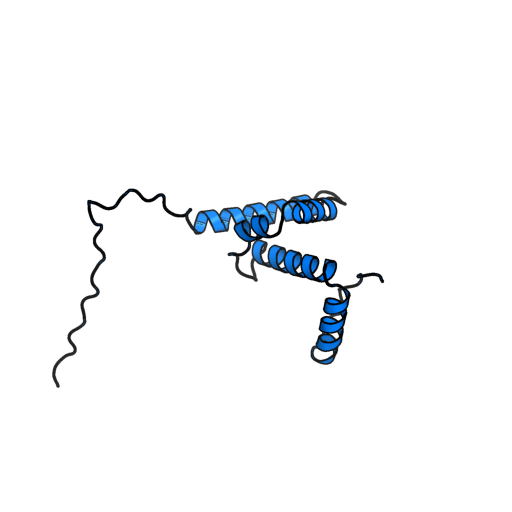 -10.968 12.281 1.00 92.00 102 ARG A CA 1
ATOM 775 C C . ARG A 1 102 ? -14.232 -11.996 11.734 1.00 92.00 102 ARG A C 1
ATOM 777 O O . ARG A 1 102 ? -14.017 -13.018 12.379 1.00 92.00 102 ARG A O 1
ATOM 784 N N . VAL A 1 103 ? -13.631 -11.726 10.574 1.00 90.69 103 VAL A N 1
ATOM 785 C CA . VAL A 1 103 ? -12.625 -12.604 9.952 1.00 90.69 103 VAL A CA 1
ATOM 786 C C . VAL A 1 103 ? -11.425 -12.786 10.883 1.00 90.69 103 VAL A C 1
ATOM 788 O O . VAL A 1 103 ? -10.992 -13.916 11.105 1.00 90.69 103 VAL A O 1
ATOM 791 N N . PHE A 1 104 ? -10.943 -11.698 11.490 1.00 87.12 104 PHE A N 1
ATOM 792 C CA . PHE A 1 104 ? -9.851 -11.745 12.460 1.00 87.12 104 PHE A CA 1
ATOM 793 C C . PHE A 1 104 ? -10.196 -12.615 13.679 1.00 87.12 104 PHE A C 1
ATOM 795 O O . PHE A 1 104 ? -9.455 -13.543 13.994 1.00 87.12 104 PHE A O 1
ATOM 802 N N . ALA A 1 105 ? -11.356 -12.392 14.308 1.00 88.12 105 ALA A N 1
ATOM 803 C CA . ALA A 1 105 ? -11.783 -13.131 15.501 1.00 88.12 105 ALA A CA 1
ATOM 804 C C . ALA A 1 105 ? -11.989 -14.639 15.260 1.00 88.12 105 ALA A C 1
ATOM 806 O O . ALA A 1 105 ? -11.922 -15.438 16.198 1.00 88.12 105 ALA A O 1
ATOM 807 N N . VAL A 1 106 ? -12.282 -15.043 14.019 1.00 88.12 106 VAL A N 1
ATOM 808 C CA . VAL A 1 106 ? -12.334 -16.458 13.623 1.00 88.12 106 VAL A CA 1
ATOM 809 C C . VAL A 1 106 ? -10.922 -17.022 13.446 1.00 88.12 106 VAL A C 1
ATOM 811 O O . VAL A 1 106 ? -10.648 -18.113 13.942 1.00 88.12 106 VAL A O 1
ATOM 814 N N . GLY A 1 107 ? -10.025 -16.286 12.782 1.00 84.38 107 GLY A N 1
ATOM 815 C CA . GLY A 1 107 ? -8.648 -16.717 12.518 1.00 84.38 107 GLY A CA 1
ATOM 816 C C . GLY A 1 107 ? -7.782 -16.839 13.775 1.00 84.38 107 GLY A C 1
ATOM 817 O O . GLY A 1 107 ? -7.022 -17.797 13.899 1.00 84.38 107 GLY A O 1
ATOM 818 N N . GLU A 1 108 ? -7.957 -15.933 14.739 1.00 84.06 108 GLU A N 1
ATOM 819 C CA . GLU A 1 108 ? -7.238 -15.931 16.024 1.00 84.06 108 GLU A CA 1
ATOM 820 C C . GLU A 1 108 ? -7.418 -17.244 16.809 1.00 84.06 108 GLU A C 1
ATOM 822 O O . GLU A 1 108 ? -6.533 -17.673 17.539 1.00 84.06 108 GLU A O 1
ATOM 827 N N . ARG A 1 109 ? -8.548 -17.940 16.631 1.00 77.25 109 ARG A N 1
ATOM 828 C CA . ARG A 1 109 ? -8.823 -19.214 17.321 1.00 77.25 109 ARG A CA 1
ATOM 829 C C . ARG A 1 109 ? -8.121 -20.418 16.691 1.00 77.25 109 ARG A C 1
ATOM 831 O O . ARG A 1 109 ? -8.140 -21.495 17.279 1.00 77.25 109 ARG A O 1
ATOM 838 N N . VAL A 1 110 ? -7.580 -20.263 15.484 1.00 76.69 110 VAL A N 1
ATOM 839 C CA . VAL A 1 110 ? -7.020 -21.354 14.668 1.00 76.69 110 VAL A CA 1
ATOM 840 C C . VAL A 1 110 ? -5.501 -21.222 14.509 1.00 76.69 110 VAL A C 1
ATOM 842 O O . VAL A 1 110 ? -4.827 -22.230 14.306 1.00 76.69 110 VAL A O 1
ATOM 845 N N . ALA A 1 111 ? -4.950 -20.013 14.637 1.00 67.12 111 ALA A N 1
ATOM 846 C CA . ALA A 1 111 ? -3.517 -19.746 14.550 1.00 67.12 111 ALA A CA 1
ATOM 847 C C . ALA A 1 111 ? -3.033 -18.955 15.773 1.00 67.12 111 ALA A C 1
ATOM 849 O O . ALA A 1 111 ? -3.684 -18.003 16.191 1.00 67.12 111 ALA A O 1
ATOM 850 N N . GLU A 1 112 ? -1.871 -19.318 16.322 1.00 58.78 112 GLU A N 1
ATOM 851 C CA . GLU A 1 112 ? -1.197 -18.514 17.345 1.00 58.78 112 GLU A CA 1
ATOM 852 C C . GLU A 1 112 ? -0.626 -17.256 16.670 1.00 58.78 112 GLU A C 1
ATOM 854 O O . GLU A 1 112 ? 0.359 -17.319 15.933 1.00 58.78 112 GLU A O 1
ATOM 859 N N . VAL A 1 113 ? -1.296 -16.114 16.846 1.00 60.34 113 VAL A N 1
ATOM 860 C CA . VAL A 1 113 ? -0.902 -14.838 16.234 1.00 60.34 113 VAL A CA 1
ATOM 861 C C . VAL A 1 113 ? -0.271 -13.946 17.299 1.00 60.34 113 VAL A C 1
ATOM 863 O O . VAL A 1 113 ? -0.843 -13.751 18.367 1.00 60.34 113 VAL A O 1
ATOM 866 N N . SER A 1 114 ? 0.892 -13.357 17.008 1.00 53.34 114 SER A N 1
ATOM 867 C CA . SER A 1 114 ? 1.438 -12.281 17.843 1.00 53.34 114 SER A CA 1
ATOM 868 C C . SER A 1 114 ? 0.567 -11.036 17.657 1.00 53.34 114 SER A C 1
ATOM 870 O O . SER A 1 114 ? 0.555 -10.428 16.583 1.00 53.34 114 SER A O 1
ATOM 872 N N . THR A 1 115 ? -0.236 -10.701 18.668 1.00 51.97 115 THR A N 1
ATOM 873 C CA . THR A 1 115 ? -1.242 -9.637 18.586 1.00 51.97 115 THR A CA 1
ATOM 874 C C . THR A 1 115 ? -0.578 -8.260 18.546 1.00 51.97 115 THR A C 1
ATOM 876 O O . THR A 1 115 ? -0.306 -7.647 19.574 1.00 51.97 115 THR A O 1
ATOM 879 N N . ALA A 1 116 ? -0.336 -7.753 17.338 1.00 50.69 116 ALA A N 1
ATOM 880 C CA . ALA A 1 116 ? 0.137 -6.394 17.087 1.00 50.69 116 ALA A CA 1
ATOM 881 C C . ALA A 1 116 ? -0.708 -5.706 16.001 1.00 50.69 116 ALA A C 1
ATOM 883 O O . ALA A 1 116 ? -0.185 -5.214 15.009 1.00 50.69 116 ALA A O 1
ATOM 884 N N . VAL A 1 117 ? -2.031 -5.665 16.177 1.00 48.41 117 VAL A N 1
ATOM 885 C CA . VAL A 1 117 ? -2.901 -4.710 15.465 1.00 48.41 117 VAL A CA 1
ATOM 886 C C . VAL A 1 117 ? -3.853 -4.096 16.488 1.00 48.41 117 VAL A C 1
ATOM 888 O O . VAL A 1 117 ? -5.029 -4.431 16.578 1.00 48.41 117 VAL A O 1
ATOM 891 N N . ALA A 1 118 ? -3.307 -3.220 17.331 1.00 42.00 118 ALA A N 1
ATOM 892 C CA . ALA A 1 118 ? -4.110 -2.350 18.174 1.00 42.00 118 ALA A CA 1
ATOM 893 C C . ALA A 1 118 ? -4.629 -1.185 17.320 1.00 42.00 118 ALA A C 1
ATOM 895 O O . ALA A 1 118 ? -3.842 -0.367 16.846 1.00 42.00 118 ALA A O 1
ATOM 896 N N . GLY A 1 119 ? -5.950 -1.105 17.150 1.00 45.78 119 GLY A N 1
ATOM 897 C CA . GLY A 1 119 ? -6.623 0.125 16.736 1.00 45.78 119 GLY A CA 1
ATOM 898 C C . GLY A 1 119 ? -7.437 0.031 15.450 1.00 45.78 119 GLY A C 1
ATOM 899 O O . GLY A 1 119 ? -7.060 0.600 14.431 1.00 45.78 119 GLY A O 1
ATOM 900 N N . VAL A 1 120 ? -8.629 -0.553 15.539 1.00 37.25 120 VAL A N 1
ATOM 901 C CA . VAL A 1 120 ? -9.796 0.075 14.909 1.00 37.25 120 VAL A CA 1
ATOM 902 C C . VAL A 1 120 ? -10.780 0.329 16.042 1.00 37.25 120 VAL A C 1
ATOM 904 O O . VAL A 1 120 ? -11.385 -0.601 16.567 1.00 37.25 120 VAL A O 1
ATOM 907 N N . ALA A 1 121 ? -10.814 1.578 16.509 1.00 38.66 121 ALA A N 1
ATOM 908 C CA . ALA A 1 121 ? -11.755 2.021 17.525 1.00 38.66 121 ALA A CA 1
ATOM 909 C C . ALA A 1 121 ? -13.187 1.934 16.978 1.00 38.66 121 ALA A C 1
ATOM 911 O O . ALA A 1 121 ? -13.424 2.240 15.806 1.00 38.66 121 ALA A O 1
ATOM 912 N N . HIS A 1 122 ? -14.086 1.475 17.848 1.00 37.41 122 HIS A N 1
ATOM 913 C CA . HIS A 1 122 ? -15.536 1.540 17.699 1.00 37.41 122 HIS A CA 1
ATOM 914 C C . HIS A 1 122 ? -16.040 2.981 17.594 1.00 37.41 122 HIS A C 1
ATOM 916 O O . HIS A 1 122 ? -15.409 3.866 18.219 1.00 37.41 122 HIS A O 1
#

Foldseek 3Di:
DDDDDPPPDDDDDDDPPDPPDPDDPDPVVLQVQLQVVLVVQVVQPPPDPPSVVVVLVVDVVVDLVVLCSRQVPDDCPGSSNVVNVVSVLVVCCVVPVVVNVVVVVVVVVVDVDPDDDPDDDD

Radius of gyration: 23.11 Å; chains: 1; bounding box: 32×64×62 Å

Secondary structure (DSSP, 8-state):
--------PPPP---TT-----PPPPHHHHHHHHHHHHHHHHHHHHHSTTHHHHHHHHHHHH-HHHHHHHHTTS-TTSHHHHHHHHHHHHHHHHHSHHHHHHHHHHHTTTS-----------

pLDDT: mean 81.72, std 15.94, range [37.25, 96.75]

Organism: NCBI:txid2530373

Sequence (122 aa):
MTEGRSERHRRPHLRPDMPDLLGDPDPADRTAAAHATAAAVLQAARSEPGTAPRLLDLADRVGLDEMAELWRGSGSDTLPGTLWSLYLLRSWVHRNGAEAARVFAVGERVAEVSTAVAGVAH